Protein AF-A0A177YA65-F1 (afdb_monomer_lite)

Radius of gyration: 19.92 Å; chains: 1; bounding box: 42×23×66 Å

Secondary structure (DSSP, 8-state):
--HHHHHHHHHHHHHHHHHHHHHHHHHHHHHHHHHHHHSPPPPGGGGS-GGGS-TTPPPSPHHHHHHHHHHHHHHHHHHHHHHHH-STTHHHHHHHHHHHHHHHHHHHHHHHHHHTTT----

Sequence (122 aa):
MNDDDRSESGALTAFLPFLGVLMGCVLGWFGATWAVRNAPDLLPIFAVPVKDRASIAPGPPIAYWLTWLVPPAIMYSVGALVLWRSRRGRAVVASFLIGFTLIYVGFASLWISLDTQGFSPS

Structure (mmCIF, N/CA/C/O backbone):
data_AF-A0A177YA65-F1
#
_entry.id   AF-A0A177YA65-F1
#
loop_
_atom_site.group_PDB
_atom_site.id
_atom_site.type_symbol
_atom_site.label_atom_id
_atom_site.label_alt_id
_atom_site.label_comp_id
_atom_site.label_asym_id
_atom_site.label_entity_id
_atom_site.label_seq_id
_atom_site.pdbx_PDB_ins_code
_atom_site.Cartn_x
_atom_site.Cartn_y
_atom_site.Cartn_z
_atom_site.occupancy
_atom_site.B_iso_or_equiv
_atom_site.auth_seq_id
_atom_site.auth_comp_id
_atom_site.auth_asym_id
_atom_site.auth_atom_id
_atom_site.pdbx_PDB_model_num
ATOM 1 N N . MET A 1 1 ? -25.543 4.480 36.465 1.00 51.84 1 MET A N 1
ATOM 2 C CA . MET A 1 1 ? -24.792 4.442 35.194 1.00 51.84 1 MET A CA 1
ATOM 3 C C . MET A 1 1 ? -23.386 4.856 35.573 1.00 51.84 1 MET A C 1
ATOM 5 O O . MET A 1 1 ? -23.208 6.015 35.920 1.00 51.84 1 MET A O 1
ATOM 9 N N . ASN A 1 2 ? -22.505 3.867 35.749 1.00 57.09 2 ASN A N 1
ATOM 10 C CA . ASN A 1 2 ? -21.248 3.994 36.492 1.00 57.09 2 ASN A CA 1
ATOM 11 C C . ASN A 1 2 ? -20.194 4.746 35.673 1.00 57.09 2 ASN A C 1
ATOM 13 O O . ASN A 1 2 ? -20.122 4.584 34.456 1.00 57.09 2 ASN A O 1
ATOM 17 N N . ASP A 1 3 ? -19.355 5.531 36.346 1.00 65.75 3 ASP A N 1
ATOM 18 C CA . ASP A 1 3 ? -18.202 6.189 35.720 1.00 65.75 3 ASP A CA 1
ATOM 19 C C . ASP A 1 3 ? -17.180 5.173 35.167 1.00 65.75 3 ASP A C 1
ATOM 21 O O . ASP A 1 3 ? -16.512 5.457 34.169 1.00 65.75 3 ASP A O 1
ATOM 25 N N . ASP A 1 4 ? -17.143 3.957 35.723 1.00 64.88 4 ASP A N 1
ATOM 26 C CA . ASP A 1 4 ? -16.321 2.842 35.231 1.00 64.88 4 ASP A CA 1
ATOM 27 C C . ASP A 1 4 ? -16.704 2.418 33.803 1.00 64.88 4 ASP A C 1
ATOM 29 O O . ASP A 1 4 ? -15.834 2.321 32.935 1.00 64.88 4 ASP A O 1
ATOM 33 N N . ASP A 1 5 ? -18.007 2.301 33.504 1.00 64.56 5 ASP A N 1
ATOM 34 C CA . ASP A 1 5 ? -18.497 1.930 32.166 1.00 64.56 5 ASP A CA 1
ATOM 35 C C . ASP A 1 5 ? -18.077 2.966 31.110 1.00 64.56 5 ASP A C 1
ATOM 37 O O . ASP A 1 5 ? -17.854 2.643 29.939 1.00 64.56 5 ASP A O 1
ATOM 41 N N . ARG A 1 6 ? -17.969 4.240 31.513 1.00 62.88 6 ARG A N 1
ATOM 42 C CA . ARG A 1 6 ? -17.605 5.368 30.644 1.00 62.88 6 ARG A CA 1
ATOM 43 C C . ARG A 1 6 ? -16.097 5.429 30.384 1.00 62.88 6 ARG A C 1
ATOM 45 O O . ARG A 1 6 ? -15.686 5.784 29.279 1.00 62.88 6 ARG A O 1
ATOM 52 N N . SER A 1 7 ? -15.291 5.052 31.376 1.00 67.44 7 SER A N 1
ATOM 53 C CA . SER A 1 7 ? -13.835 4.913 31.262 1.00 67.44 7 SER A CA 1
ATOM 54 C C . SER A 1 7 ? -13.451 3.736 30.358 1.00 67.44 7 SER A C 1
ATOM 56 O O . SER A 1 7 ? -12.688 3.912 29.404 1.00 67.44 7 SER A O 1
ATOM 58 N N . GLU A 1 8 ? -14.048 2.559 30.576 1.00 68.00 8 GLU A N 1
ATOM 59 C CA . GLU A 1 8 ? -13.781 1.354 29.778 1.00 68.00 8 GLU A CA 1
ATOM 60 C C . GLU A 1 8 ? -14.196 1.530 28.317 1.00 68.00 8 GLU A C 1
ATOM 62 O O . GLU A 1 8 ? -13.436 1.209 27.398 1.00 68.00 8 GLU A O 1
ATOM 67 N N . SER A 1 9 ? -15.375 2.110 28.079 1.00 70.12 9 SER A N 1
ATOM 68 C CA . SER A 1 9 ? -15.817 2.406 26.717 1.00 70.12 9 SER A CA 1
ATOM 69 C C . SER A 1 9 ? -14.932 3.462 26.049 1.00 70.12 9 SER A C 1
ATOM 71 O O . SER A 1 9 ? -14.593 3.297 24.877 1.00 70.12 9 SER A O 1
ATOM 73 N N . GLY A 1 10 ? -14.455 4.483 26.768 1.00 72.25 10 GLY A N 1
ATOM 74 C CA . GLY A 1 10 ? -13.472 5.444 26.254 1.00 72.25 10 GLY A CA 1
ATOM 75 C C . GLY A 1 10 ? -12.139 4.796 25.855 1.00 72.25 10 GLY A C 1
ATOM 76 O O . GLY A 1 10 ? -11.652 5.019 24.743 1.00 72.25 10 GLY A O 1
ATOM 77 N N . ALA A 1 11 ? -11.585 3.938 26.716 1.00 74.38 11 ALA A N 1
ATOM 78 C CA . ALA A 1 11 ? -10.329 3.230 26.470 1.00 74.38 11 ALA A CA 1
ATOM 79 C C . ALA A 1 11 ? -10.424 2.275 25.268 1.00 74.38 11 ALA A C 1
ATOM 81 O O . ALA A 1 11 ? -9.568 2.303 24.382 1.00 74.38 11 ALA A O 1
ATOM 82 N N . LEU A 1 12 ? -11.502 1.491 25.173 1.00 76.56 12 LEU A N 1
ATOM 83 C CA . LEU A 1 12 ? -11.757 0.603 24.033 1.00 76.56 12 LEU A CA 1
ATOM 84 C C . LEU A 1 12 ? -11.909 1.384 22.720 1.00 76.56 12 LEU A C 1
ATOM 86 O O . LEU A 1 12 ? -11.412 0.955 21.676 1.00 76.56 12 LEU A O 1
ATOM 90 N N . THR A 1 13 ? -12.544 2.557 22.772 1.00 78.62 13 THR A N 1
ATOM 91 C CA . THR A 1 13 ? -12.751 3.410 21.593 1.00 78.62 13 THR A CA 1
ATOM 92 C C . THR A 1 13 ? -11.442 4.002 21.066 1.00 78.62 13 THR A C 1
ATOM 94 O O . THR A 1 13 ? -11.326 4.219 19.863 1.00 78.62 13 THR A O 1
ATOM 97 N N . ALA A 1 14 ? -10.443 4.225 21.926 1.00 78.62 14 ALA A N 1
ATOM 98 C CA . ALA A 1 14 ? -9.107 4.675 21.526 1.00 78.62 14 ALA A CA 1
ATOM 99 C C . ALA A 1 14 ? -8.185 3.514 21.106 1.00 78.62 14 ALA A C 1
ATOM 101 O O . ALA A 1 14 ? -7.395 3.643 20.169 1.00 78.62 14 ALA A O 1
ATOM 102 N N . PHE A 1 15 ? -8.313 2.359 21.762 1.00 87.88 15 PHE A N 1
ATOM 103 C CA . PHE A 1 15 ? -7.466 1.193 21.521 1.00 87.88 15 PHE A CA 1
ATOM 104 C C . PHE A 1 15 ? -7.778 0.484 20.196 1.00 87.88 15 PHE A C 1
ATOM 106 O O . PHE A 1 15 ? -6.868 0.078 19.472 1.00 87.88 15 PHE A O 1
ATOM 113 N N . LEU A 1 16 ? -9.058 0.372 19.828 1.00 88.19 16 LEU A N 1
ATOM 114 C CA . LEU A 1 16 ? -9.470 -0.297 18.590 1.00 88.19 16 LEU A CA 1
ATOM 115 C C . LEU A 1 16 ? -8.923 0.380 17.316 1.00 88.19 16 LEU A C 1
ATOM 117 O O . LEU A 1 16 ? -8.422 -0.332 16.444 1.00 88.19 16 LEU A O 1
ATOM 121 N N . PRO A 1 17 ? -8.950 1.720 17.172 1.00 89.25 17 PRO A N 1
ATOM 122 C CA . PRO A 1 17 ? -8.297 2.394 16.059 1.00 89.25 17 PRO A CA 1
ATOM 123 C C . PRO A 1 17 ? -6.790 2.153 16.009 1.00 89.25 17 PRO A C 1
ATOM 125 O O . PRO A 1 17 ? -6.266 1.935 14.919 1.00 89.25 17 PRO A O 1
ATOM 128 N N . PHE A 1 18 ? -6.108 2.153 17.159 1.00 90.25 18 PHE A N 1
ATOM 129 C CA . PHE A 1 18 ? -4.671 1.886 17.239 1.00 90.25 18 PHE A CA 1
ATOM 130 C C . PHE A 1 18 ? -4.329 0.481 16.728 1.00 90.25 18 PHE A C 1
ATOM 132 O O . PHE A 1 18 ? -3.467 0.331 15.861 1.00 90.25 18 PHE A O 1
ATOM 139 N N . LEU A 1 19 ? -5.071 -0.537 17.175 1.00 92.88 19 LEU A N 1
ATOM 140 C CA . LEU A 1 19 ? -4.966 -1.888 16.620 1.00 92.88 19 LEU A CA 1
ATOM 141 C C . LEU A 1 19 ? -5.269 -1.917 15.120 1.00 92.88 19 LEU A C 1
ATOM 143 O O . LEU A 1 19 ? -4.574 -2.599 14.371 1.00 92.88 19 LEU A O 1
ATOM 147 N N . GLY A 1 20 ? -6.270 -1.150 14.677 1.00 92.25 20 GLY A N 1
ATOM 148 C CA . GLY A 1 20 ? -6.579 -0.967 13.263 1.00 92.25 20 GLY A CA 1
ATOM 149 C C . GLY A 1 20 ? -5.355 -0.511 12.473 1.00 92.25 20 GLY A C 1
ATOM 150 O O . GLY A 1 20 ? -4.991 -1.181 11.511 1.00 92.25 20 GLY A O 1
ATOM 151 N N . VAL A 1 21 ? -4.667 0.551 12.914 1.00 94.50 21 VAL A N 1
ATOM 152 C CA . VAL A 1 21 ? -3.434 1.042 12.266 1.00 94.50 21 VAL A CA 1
ATOM 153 C C . VAL A 1 21 ? -2.381 -0.058 12.193 1.00 94.50 21 VAL A C 1
ATOM 155 O O . VAL A 1 21 ? -1.859 -0.310 11.112 1.00 94.50 21 VAL A O 1
ATOM 158 N N . LEU A 1 22 ? -2.086 -0.735 13.308 1.00 96.25 22 LEU A N 1
ATOM 159 C CA . LEU A 1 22 ? -1.061 -1.784 13.345 1.00 96.25 22 LEU A CA 1
ATOM 160 C C . LEU A 1 22 ? -1.378 -2.932 12.381 1.00 96.25 22 LEU A C 1
ATOM 162 O O . LEU A 1 22 ? -0.515 -3.345 11.607 1.00 96.25 22 LEU A O 1
ATOM 166 N N . MET A 1 23 ? -2.624 -3.407 12.379 1.00 95.75 23 MET A N 1
ATOM 167 C CA . MET A 1 23 ? -3.078 -4.445 11.452 1.00 95.75 23 MET A CA 1
ATOM 168 C C . MET A 1 23 ? -3.020 -3.973 9.998 1.00 95.75 23 MET A C 1
ATOM 170 O O . MET A 1 23 ? -2.620 -4.735 9.119 1.00 95.75 23 MET A O 1
ATOM 174 N N . GLY A 1 24 ? -3.368 -2.709 9.753 1.00 95.19 24 GLY A N 1
ATOM 175 C CA . GLY A 1 24 ? -3.227 -2.059 8.457 1.00 95.19 24 GLY A CA 1
ATOM 176 C C . GLY A 1 24 ? -1.778 -2.064 7.984 1.00 95.19 24 GLY A C 1
ATOM 177 O O . GLY A 1 24 ? -1.505 -2.512 6.877 1.00 95.19 24 GLY A O 1
ATOM 178 N N . CYS A 1 25 ? -0.840 -1.647 8.837 1.00 96.69 25 CYS A N 1
ATOM 179 C CA . CYS A 1 25 ? 0.592 -1.634 8.540 1.00 96.69 25 CYS A CA 1
ATOM 180 C C . CYS A 1 25 ? 1.114 -3.026 8.167 1.00 96.69 25 CYS A C 1
ATOM 182 O O . CYS A 1 25 ? 1.790 -3.182 7.150 1.00 96.69 25 CYS A O 1
ATOM 184 N N . VAL A 1 26 ? 0.767 -4.044 8.962 1.00 97.25 26 VAL A N 1
ATOM 185 C CA . VAL A 1 26 ? 1.153 -5.438 8.700 1.00 97.25 26 VAL A CA 1
ATOM 186 C C . VAL A 1 26 ? 0.613 -5.891 7.346 1.00 97.25 26 VAL A C 1
ATOM 188 O O . VAL A 1 26 ? 1.358 -6.440 6.536 1.00 97.25 26 VAL A O 1
ATOM 191 N N . LEU A 1 27 ? -0.659 -5.620 7.055 1.00 95.19 27 LEU A N 1
ATOM 192 C CA . LEU A 1 27 ? -1.247 -6.021 5.783 1.00 95.19 27 LEU A CA 1
ATOM 193 C C . LEU A 1 27 ? -0.705 -5.210 4.597 1.00 95.19 27 LEU A C 1
ATOM 195 O O . LEU A 1 27 ? -0.577 -5.752 3.504 1.00 95.19 27 LEU A O 1
ATOM 199 N N . GLY A 1 28 ? -0.333 -3.946 4.810 1.00 94.75 28 GLY A N 1
ATOM 200 C CA . GLY A 1 28 ? 0.361 -3.114 3.828 1.00 94.75 28 GLY A CA 1
ATOM 201 C C . GLY A 1 28 ? 1.704 -3.722 3.444 1.00 94.75 28 GLY A C 1
ATOM 202 O O . GLY A 1 28 ? 1.999 -3.879 2.262 1.00 94.75 28 GLY A O 1
ATOM 203 N N . TRP A 1 29 ? 2.473 -4.175 4.435 1.00 95.44 29 TRP A N 1
ATOM 204 C CA . TRP A 1 29 ? 3.716 -4.907 4.204 1.00 95.44 29 TRP A CA 1
ATOM 205 C C . TRP A 1 29 ? 3.487 -6.229 3.456 1.00 95.44 29 TRP A C 1
ATOM 207 O O . TRP A 1 29 ? 4.173 -6.520 2.474 1.00 95.44 29 TRP A O 1
ATOM 217 N N . PHE A 1 30 ? 2.497 -7.028 3.865 1.00 95.75 30 PHE A N 1
ATOM 218 C CA . PHE A 1 30 ? 2.156 -8.274 3.167 1.00 95.75 30 PHE A CA 1
ATOM 219 C C . PHE A 1 30 ? 1.710 -8.034 1.722 1.00 95.75 30 PHE A C 1
ATOM 221 O O . PHE A 1 30 ? 2.143 -8.744 0.819 1.00 95.75 30 PHE A O 1
ATOM 228 N N . GLY A 1 31 ? 0.885 -7.016 1.480 1.00 93.81 31 GLY A N 1
ATOM 229 C CA . GLY A 1 31 ? 0.460 -6.638 0.137 1.00 93.81 31 GLY A CA 1
ATOM 230 C C . GLY A 1 31 ? 1.639 -6.207 -0.731 1.00 93.81 31 GLY A C 1
ATOM 231 O O . GLY A 1 31 ? 1.717 -6.594 -1.895 1.00 93.81 31 GLY A O 1
ATOM 232 N N . ALA A 1 32 ? 2.567 -5.427 -0.174 1.00 92.50 32 ALA A N 1
ATOM 233 C CA . ALA A 1 32 ? 3.737 -4.951 -0.901 1.00 92.50 32 ALA A CA 1
ATOM 234 C C . ALA A 1 32 ? 4.710 -6.097 -1.218 1.00 92.50 32 ALA A C 1
ATOM 236 O O . ALA A 1 32 ? 5.149 -6.241 -2.353 1.00 92.50 32 ALA A O 1
ATOM 237 N N . THR A 1 33 ? 4.980 -6.979 -0.252 1.00 94.69 33 THR A N 1
ATOM 238 C CA . THR A 1 33 ? 5.814 -8.174 -0.475 1.00 94.69 33 THR A CA 1
ATOM 239 C C . THR A 1 33 ? 5.176 -9.158 -1.453 1.00 94.69 33 THR A C 1
ATOM 241 O O . THR A 1 33 ? 5.883 -9.767 -2.256 1.00 94.69 33 THR A O 1
ATOM 244 N N . TRP A 1 34 ? 3.848 -9.297 -1.434 1.00 95.56 34 TRP A N 1
ATOM 245 C CA . TRP A 1 34 ? 3.125 -10.039 -2.461 1.00 95.56 34 TRP A CA 1
ATOM 246 C C . TRP A 1 34 ? 3.314 -9.400 -3.839 1.00 95.56 34 TRP A C 1
ATOM 248 O O . TRP A 1 34 ? 3.631 -10.120 -4.783 1.00 95.56 34 TRP A O 1
ATOM 258 N N . ALA A 1 35 ? 3.189 -8.074 -3.953 1.00 92.44 35 ALA A N 1
ATOM 259 C CA . ALA A 1 35 ? 3.373 -7.375 -5.221 1.00 92.44 35 ALA A CA 1
ATOM 260 C C . ALA A 1 35 ? 4.794 -7.567 -5.762 1.00 92.44 35 ALA A C 1
ATOM 262 O O . ALA A 1 35 ? 4.937 -7.975 -6.904 1.00 92.44 35 ALA A O 1
ATOM 263 N N . VAL A 1 36 ? 5.828 -7.412 -4.929 1.00 90.88 36 VAL A N 1
ATOM 264 C CA . VAL A 1 36 ? 7.227 -7.669 -5.322 1.00 90.88 36 VAL A CA 1
ATOM 265 C C . VAL A 1 36 ? 7.422 -9.087 -5.851 1.00 90.88 36 VAL A C 1
ATOM 267 O O . VAL A 1 36 ? 8.065 -9.282 -6.873 1.00 90.88 36 VAL A O 1
ATOM 270 N N . ARG A 1 37 ? 6.855 -10.095 -5.180 1.00 90.19 37 ARG A N 1
ATOM 271 C CA . ARG A 1 37 ? 7.021 -11.502 -5.585 1.00 90.19 37 ARG A CA 1
ATOM 272 C C . ARG A 1 37 ? 6.304 -11.863 -6.884 1.00 90.19 37 ARG A C 1
ATOM 274 O O . ARG A 1 37 ? 6.653 -12.869 -7.489 1.00 90.19 37 ARG A O 1
ATOM 281 N N . ASN A 1 38 ? 5.274 -11.108 -7.257 1.00 91.19 38 ASN A N 1
ATOM 282 C CA . ASN A 1 38 ? 4.435 -11.390 -8.423 1.00 91.19 38 ASN A CA 1
ATOM 283 C C . ASN A 1 38 ? 4.600 -10.345 -9.534 1.00 91.19 38 ASN A C 1
ATOM 285 O O . ASN A 1 38 ? 3.974 -10.471 -10.588 1.00 91.19 38 ASN A O 1
ATOM 289 N N . ALA A 1 39 ? 5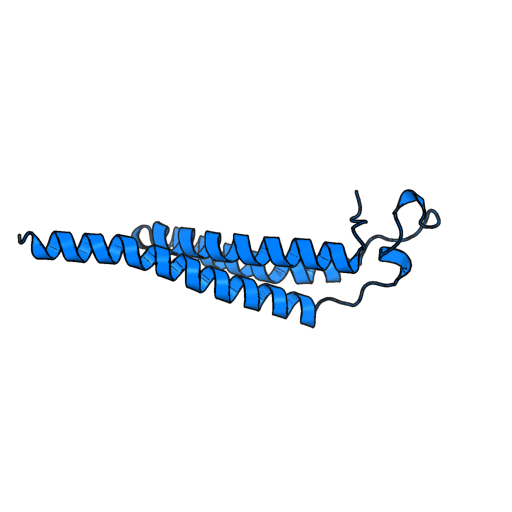.380 -9.289 -9.301 1.00 86.94 39 ALA A N 1
ATOM 290 C CA . ALA A 1 39 ? 5.633 -8.273 -10.302 1.00 86.94 39 ALA A CA 1
ATOM 291 C C . ALA A 1 39 ? 6.479 -8.909 -11.413 1.00 86.94 39 ALA A C 1
ATOM 293 O O . ALA A 1 39 ? 7.491 -9.540 -11.114 1.00 86.94 39 ALA A O 1
ATOM 294 N N . PRO A 1 40 ? 6.070 -8.788 -12.686 1.00 82.50 40 PRO A N 1
ATOM 295 C CA . PRO A 1 40 ? 6.924 -9.203 -13.784 1.00 82.50 40 PRO A CA 1
ATOM 296 C C . PRO A 1 40 ? 8.205 -8.365 -13.766 1.00 82.50 40 PRO A C 1
ATOM 298 O O . PRO A 1 40 ? 8.135 -7.143 -13.618 1.00 82.50 40 PRO A O 1
ATOM 301 N N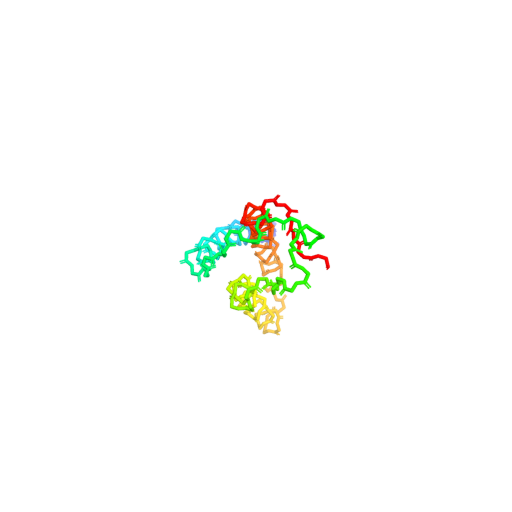 . ASP A 1 41 ? 9.349 -9.021 -13.952 1.00 81.50 41 ASP A N 1
ATOM 302 C CA . ASP A 1 41 ? 10.639 -8.339 -14.008 1.00 81.50 41 ASP A CA 1
ATOM 303 C C . ASP A 1 41 ? 10.633 -7.269 -15.104 1.00 81.50 41 ASP A C 1
ATOM 305 O O . ASP A 1 41 ? 10.234 -7.505 -16.253 1.00 81.50 41 ASP A O 1
ATOM 309 N N . LEU A 1 42 ? 11.092 -6.069 -14.751 1.00 78.31 42 LEU A N 1
ATOM 310 C CA . LEU A 1 42 ? 11.282 -5.004 -15.720 1.00 78.31 42 LEU A CA 1
ATOM 311 C C . LEU A 1 42 ? 12.578 -5.241 -16.496 1.00 78.31 42 LEU A C 1
ATOM 313 O O . LEU A 1 42 ? 13.642 -5.490 -15.933 1.00 78.31 42 LEU A O 1
ATOM 317 N N . LEU A 1 43 ? 12.490 -5.133 -17.822 1.00 76.44 43 LEU A N 1
ATOM 318 C CA . LEU A 1 43 ? 13.666 -5.145 -18.685 1.00 76.44 43 LEU A CA 1
ATOM 319 C C . LEU A 1 43 ? 14.639 -4.009 -18.302 1.00 76.44 43 LEU A C 1
ATOM 321 O O . LEU A 1 43 ? 14.189 -2.905 -17.990 1.00 76.44 43 LEU A O 1
ATOM 325 N N . PRO A 1 44 ? 15.964 -4.201 -18.440 1.00 73.38 44 PRO A N 1
ATOM 326 C CA . PRO A 1 44 ? 16.962 -3.190 -18.069 1.00 73.38 44 PRO A CA 1
ATOM 327 C C . PRO A 1 44 ? 16.782 -1.817 -18.737 1.00 73.38 44 PRO A C 1
ATOM 329 O O . PRO A 1 44 ? 17.212 -0.802 -18.198 1.00 73.38 44 PRO A O 1
ATOM 332 N N . ILE A 1 45 ? 16.112 -1.756 -19.893 1.00 69.31 45 ILE A N 1
ATOM 333 C CA . ILE A 1 45 ? 15.792 -0.501 -20.594 1.00 69.31 45 ILE A CA 1
ATOM 334 C C . ILE A 1 45 ? 14.935 0.461 -19.750 1.00 69.31 45 ILE A C 1
ATOM 336 O O . ILE A 1 45 ? 14.973 1.673 -19.960 1.00 69.31 45 ILE A O 1
ATOM 340 N N . PHE A 1 46 ? 14.192 -0.056 -18.767 1.00 70.06 46 PHE A N 1
ATOM 341 C CA . PHE A 1 46 ? 13.361 0.742 -17.866 1.00 70.06 46 PHE A CA 1
ATOM 342 C C . PHE A 1 46 ? 14.149 1.486 -16.785 1.00 70.06 46 PHE A C 1
ATOM 344 O O . PHE A 1 46 ? 13.613 2.422 -16.199 1.00 70.06 46 PHE A O 1
ATOM 351 N N . ALA A 1 47 ? 15.423 1.144 -16.588 1.00 69.62 47 ALA A N 1
ATOM 352 C CA . ALA A 1 47 ? 16.343 1.861 -15.711 1.00 69.62 47 ALA A CA 1
ATOM 353 C C . ALA A 1 47 ? 17.003 3.087 -16.378 1.00 69.62 47 ALA A C 1
ATOM 355 O O . ALA A 1 47 ? 17.769 3.804 -15.742 1.00 69.62 47 ALA A O 1
ATOM 356 N N . VAL A 1 48 ? 16.737 3.329 -17.667 1.00 68.62 48 VAL A N 1
ATOM 357 C CA . VAL A 1 48 ? 17.274 4.469 -18.429 1.00 68.62 48 VAL A CA 1
ATOM 358 C C . VAL A 1 48 ? 16.234 5.600 -18.461 1.00 68.62 48 VAL A C 1
ATOM 360 O O . VAL A 1 48 ? 15.043 5.299 -18.617 1.00 68.62 48 VAL A O 1
ATOM 363 N N . PRO A 1 49 ? 16.620 6.888 -18.360 1.00 69.25 49 PRO A N 1
ATOM 364 C CA . PRO A 1 49 ? 15.690 8.009 -18.502 1.00 69.25 49 PRO A CA 1
ATOM 365 C C . PRO A 1 49 ? 14.937 7.962 -19.833 1.00 69.25 49 PRO A C 1
ATOM 367 O O . PRO A 1 49 ? 15.537 7.700 -20.869 1.00 69.25 49 PRO A O 1
ATOM 370 N N . VAL A 1 50 ? 13.637 8.280 -19.835 1.00 69.12 50 VAL A N 1
ATOM 371 C CA . VAL A 1 50 ? 12.784 8.209 -21.043 1.00 69.12 50 VAL A CA 1
ATOM 372 C C . VAL A 1 50 ? 13.364 9.001 -22.223 1.00 69.12 50 VAL A C 1
ATOM 374 O O . VAL A 1 50 ? 13.349 8.510 -23.344 1.00 69.12 50 VAL A O 1
ATOM 377 N N . LYS A 1 51 ? 13.940 10.181 -21.962 1.00 67.56 51 LYS A N 1
ATOM 378 C CA . LYS A 1 51 ? 14.607 11.038 -22.963 1.00 67.56 51 LYS A CA 1
ATOM 379 C C . LYS A 1 51 ? 15.836 10.398 -23.628 1.00 67.56 51 LYS A C 1
ATOM 381 O O . LYS A 1 51 ? 16.186 10.778 -24.739 1.00 67.56 51 LYS A O 1
ATOM 386 N N . ASP A 1 52 ? 16.470 9.453 -22.935 1.00 70.25 52 ASP A N 1
ATOM 387 C CA . ASP A 1 52 ? 17.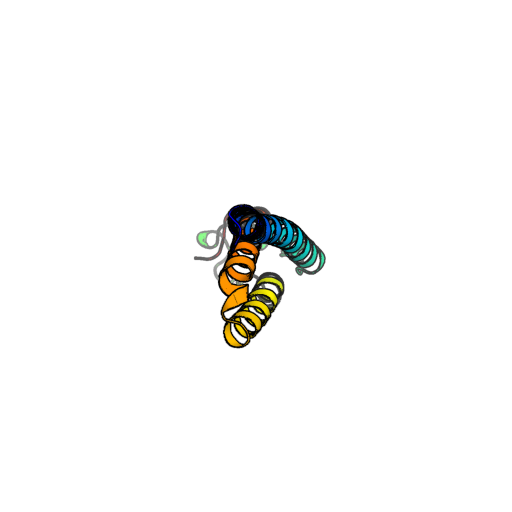700 8.775 -23.352 1.00 70.25 52 ASP A CA 1
ATOM 388 C C . ASP A 1 52 ? 17.405 7.354 -23.865 1.00 70.25 52 ASP A C 1
ATOM 390 O O . ASP A 1 52 ? 18.281 6.680 -24.411 1.00 70.25 52 ASP A O 1
ATOM 394 N N . ARG A 1 53 ? 16.155 6.885 -23.730 1.00 70.50 53 ARG A N 1
ATOM 395 C CA . ARG A 1 53 ? 15.687 5.683 -24.416 1.00 70.50 53 ARG A CA 1
ATOM 396 C C . ARG A 1 53 ? 15.586 6.024 -25.899 1.00 70.50 53 ARG A C 1
ATOM 398 O O . ARG A 1 53 ? 14.956 7.015 -26.265 1.00 70.50 53 ARG A O 1
ATOM 405 N N . ALA A 1 54 ? 16.178 5.194 -26.762 1.00 67.00 54 ALA A N 1
ATOM 406 C CA . ALA A 1 54 ? 15.917 5.267 -28.199 1.00 67.00 54 ALA A CA 1
ATOM 407 C C . ALA A 1 54 ? 14.396 5.391 -28.402 1.00 67.00 54 ALA A C 1
ATOM 409 O O . ALA A 1 54 ? 13.650 4.656 -27.753 1.00 67.00 54 ALA A O 1
ATOM 410 N N . SER A 1 55 ? 13.967 6.352 -29.226 1.00 58.75 55 SER A N 1
ATOM 411 C CA . SER A 1 55 ? 12.660 7.048 -29.253 1.00 58.75 55 SER A CA 1
ATOM 412 C C . SER A 1 55 ? 11.373 6.203 -29.368 1.00 58.75 55 SER A C 1
ATOM 414 O O . SER A 1 55 ? 10.299 6.739 -29.622 1.00 58.75 55 SER A O 1
ATOM 416 N N . ILE A 1 56 ? 11.457 4.886 -29.193 1.00 57.69 56 ILE A N 1
ATOM 417 C CA . ILE A 1 56 ? 10.399 3.892 -29.388 1.00 57.69 56 ILE A CA 1
ATOM 418 C C . ILE A 1 56 ? 10.276 2.954 -28.166 1.00 57.69 56 ILE A C 1
ATOM 420 O O . ILE A 1 56 ? 9.453 2.044 -28.174 1.00 57.69 56 ILE A O 1
ATOM 424 N N . ALA A 1 57 ? 11.064 3.130 -27.095 1.00 59.75 57 ALA A N 1
ATOM 425 C CA . ALA A 1 57 ? 10.983 2.220 -25.952 1.00 59.75 57 ALA A CA 1
ATOM 426 C C . ALA A 1 57 ? 9.579 2.270 -25.305 1.00 59.75 57 ALA A C 1
ATOM 428 O O . ALA A 1 57 ? 9.182 3.329 -24.807 1.00 59.75 57 ALA A O 1
ATOM 429 N N . PRO A 1 58 ? 8.821 1.155 -25.300 1.00 68.00 58 PRO A N 1
ATOM 430 C CA . PRO A 1 58 ? 7.506 1.112 -24.671 1.00 68.00 58 PRO A CA 1
ATOM 431 C C . PRO A 1 58 ? 7.644 1.405 -23.174 1.00 68.00 58 PRO A C 1
ATOM 433 O O . PRO A 1 58 ? 8.711 1.192 -22.606 1.00 68.00 58 PRO A O 1
ATOM 436 N N . GLY A 1 59 ? 6.584 1.904 -22.532 1.00 69.69 59 GLY A N 1
ATOM 437 C CA . GLY A 1 59 ? 6.533 2.036 -21.072 1.00 69.69 59 GLY A CA 1
ATOM 438 C C . GLY A 1 59 ? 6.519 0.671 -20.363 1.00 69.69 59 GLY A C 1
ATOM 439 O O . GLY A 1 59 ? 6.377 -0.359 -21.031 1.00 69.69 59 GLY A O 1
ATOM 440 N N . PRO A 1 60 ? 6.679 0.632 -19.022 1.00 77.50 60 PRO A N 1
ATOM 441 C CA . PRO A 1 60 ? 6.582 -0.613 -18.268 1.00 77.50 60 PRO A CA 1
ATOM 442 C C . PRO A 1 60 ? 5.272 -1.345 -18.593 1.00 77.50 60 PRO A C 1
ATOM 444 O O . PRO A 1 60 ? 4.239 -0.687 -18.770 1.00 77.50 60 PRO A O 1
ATOM 447 N N . PRO A 1 61 ? 5.289 -2.685 -18.693 1.00 83.38 61 PRO A N 1
ATOM 448 C CA . PRO A 1 61 ? 4.120 -3.456 -19.090 1.00 83.38 61 PRO A CA 1
ATOM 449 C C . PRO A 1 61 ? 2.941 -3.191 -18.148 1.00 83.38 61 PRO A C 1
ATOM 451 O O . PRO A 1 61 ? 3.111 -3.108 -16.935 1.00 83.38 61 PRO A O 1
ATOM 454 N N . ILE A 1 62 ? 1.721 -3.129 -18.694 1.00 85.00 62 ILE A N 1
ATOM 455 C CA . ILE A 1 62 ? 0.486 -2.916 -17.911 1.00 85.00 62 ILE A CA 1
ATOM 456 C C . ILE A 1 62 ? 0.367 -3.923 -16.759 1.00 85.00 62 ILE A C 1
ATOM 458 O O . ILE A 1 62 ? -0.065 -3.560 -15.669 1.00 85.00 62 ILE A O 1
ATOM 462 N N . ALA A 1 63 ? 0.805 -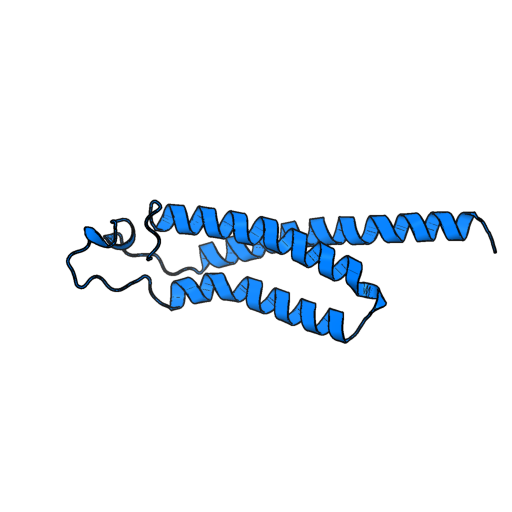5.167 -16.975 1.00 86.00 63 ALA A N 1
ATOM 463 C CA . ALA A 1 63 ? 0.825 -6.203 -15.947 1.00 86.00 63 ALA A CA 1
ATOM 464 C C . ALA A 1 63 ? 1.625 -5.796 -14.695 1.00 86.00 63 ALA A C 1
ATOM 466 O O . ALA A 1 63 ? 1.182 -6.090 -13.591 1.00 86.00 63 ALA A O 1
ATOM 467 N N . TYR A 1 64 ? 2.738 -5.066 -14.846 1.00 87.62 64 TYR A N 1
ATOM 468 C CA . TYR A 1 64 ? 3.521 -4.552 -13.717 1.00 87.62 64 TYR A CA 1
ATOM 469 C C . TYR A 1 64 ? 2.683 -3.609 -12.849 1.00 87.62 64 TYR A C 1
ATOM 471 O O . TYR A 1 64 ? 2.565 -3.799 -11.640 1.00 87.62 64 TYR A O 1
ATOM 479 N N . TRP A 1 65 ? 2.020 -2.636 -13.477 1.00 89.62 65 TRP A N 1
ATOM 480 C CA . TRP A 1 65 ? 1.158 -1.683 -12.778 1.00 89.62 65 TRP A CA 1
ATOM 481 C C . TRP A 1 65 ? -0.051 -2.353 -12.13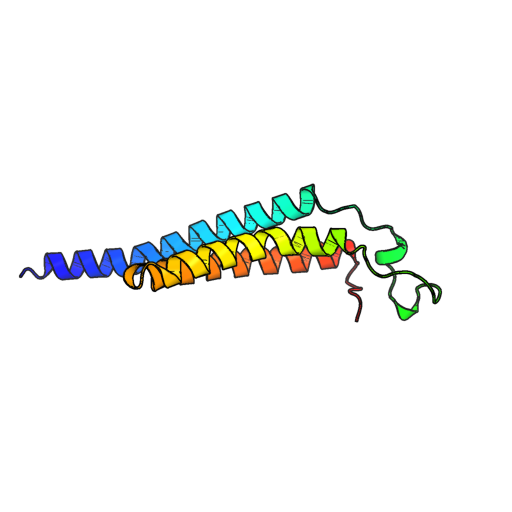2 1.00 89.62 65 TRP A C 1
ATOM 483 O O . TRP A 1 65 ? -0.418 -2.011 -11.010 1.00 89.62 65 TRP A O 1
ATOM 493 N N . LEU A 1 66 ? -0.651 -3.333 -12.811 1.00 91.50 66 LEU A N 1
ATOM 494 C CA . LEU A 1 66 ? -1.767 -4.096 -12.261 1.00 91.50 66 LEU A CA 1
ATOM 495 C C . LEU A 1 66 ? -1.356 -4.854 -10.997 1.00 91.50 66 LEU A C 1
ATOM 497 O O . LEU A 1 66 ? -2.112 -4.836 -10.029 1.00 91.50 66 LEU A O 1
ATOM 501 N N . THR A 1 67 ? -0.158 -5.440 -10.946 1.00 92.62 67 THR A N 1
ATOM 502 C CA . THR A 1 67 ? 0.327 -6.120 -9.737 1.00 92.62 67 THR A CA 1
ATOM 503 C C . THR A 1 67 ? 0.421 -5.171 -8.537 1.00 92.62 67 THR A C 1
ATOM 505 O O . THR A 1 67 ? 0.023 -5.540 -7.432 1.00 92.62 67 THR A O 1
ATOM 508 N N . TRP A 1 68 ? 0.859 -3.926 -8.746 1.00 92.62 68 TRP A N 1
ATOM 509 C CA . TRP A 1 68 ? 0.882 -2.890 -7.703 1.00 92.62 68 TRP A CA 1
ATOM 510 C C . TRP A 1 68 ? -0.501 -2.296 -7.386 1.00 92.62 68 TRP A C 1
ATOM 512 O O . TRP A 1 68 ? -0.711 -1.725 -6.318 1.00 92.62 68 TRP A O 1
ATOM 522 N N . LEU A 1 69 ? -1.477 -2.428 -8.285 1.00 93.94 69 LEU A N 1
ATOM 523 C CA . LEU A 1 69 ? -2.833 -1.917 -8.072 1.00 93.94 69 LEU A CA 1
ATOM 524 C C . LEU A 1 69 ? -3.748 -2.930 -7.368 1.00 93.94 69 LEU A C 1
ATOM 526 O O . LEU A 1 69 ? -4.685 -2.536 -6.673 1.00 93.94 69 LEU A O 1
ATOM 530 N N . VAL A 1 70 ? -3.495 -4.231 -7.522 1.00 94.81 70 VAL A N 1
ATOM 531 C CA . VAL A 1 70 ? -4.364 -5.290 -6.986 1.00 94.81 70 VAL A CA 1
ATOM 532 C C . VAL A 1 70 ? -4.517 -5.215 -5.457 1.00 94.81 70 VAL A C 1
ATOM 534 O O . VAL A 1 70 ? -5.662 -5.164 -4.998 1.00 94.81 70 VAL A O 1
ATOM 537 N N . PRO A 1 71 ? -3.444 -5.150 -4.640 1.00 94.12 71 PRO A N 1
ATOM 538 C CA . PRO A 1 71 ? -3.594 -5.073 -3.188 1.00 94.12 71 PRO A CA 1
ATOM 539 C C . PRO A 1 71 ? -4.421 -3.868 -2.704 1.00 94.12 71 PRO A C 1
ATOM 541 O O . PRO A 1 71 ? -5.377 -4.092 -1.953 1.00 94.12 71 PRO A O 1
ATOM 544 N N . PRO A 1 72 ? -4.152 -2.612 -3.128 1.00 95.62 72 PRO A N 1
ATOM 545 C CA . PRO A 1 72 ? -4.979 -1.488 -2.710 1.00 95.62 72 PRO A CA 1
ATOM 546 C C . PRO A 1 72 ? -6.410 -1.607 -3.244 1.00 95.62 72 PRO A C 1
ATOM 548 O O . PRO A 1 72 ? -7.343 -1.348 -2.487 1.00 95.62 72 PRO A O 1
ATOM 551 N N . ALA A 1 73 ? -6.622 -2.067 -4.482 1.00 95.88 73 ALA A N 1
ATOM 552 C CA . ALA A 1 73 ? -7.970 -2.239 -5.027 1.00 95.88 73 ALA A CA 1
ATOM 553 C C . ALA A 1 73 ? -8.829 -3.178 -4.164 1.00 95.88 73 ALA A C 1
ATOM 555 O O . ALA A 1 73 ? -9.975 -2.848 -3.847 1.00 95.88 73 ALA A O 1
ATOM 556 N N . ILE A 1 74 ? -8.269 -4.308 -3.718 1.00 95.44 74 ILE A N 1
ATOM 557 C CA . ILE A 1 74 ? -8.963 -5.237 -2.816 1.00 95.44 74 ILE A CA 1
ATOM 558 C C . ILE A 1 74 ? -9.237 -4.555 -1.470 1.00 95.44 74 ILE A C 1
ATOM 560 O O . ILE A 1 74 ? -10.373 -4.576 -0.994 1.00 95.44 74 ILE A O 1
ATOM 564 N N . MET A 1 75 ? -8.231 -3.912 -0.869 1.00 95.12 75 MET A N 1
ATOM 565 C CA . MET A 1 75 ? -8.370 -3.313 0.463 1.00 95.12 75 MET A CA 1
ATOM 566 C C . MET A 1 75 ? -9.391 -2.183 0.508 1.00 95.12 75 MET A C 1
ATOM 568 O O . MET A 1 75 ? -10.236 -2.160 1.404 1.00 95.12 75 MET A O 1
ATOM 572 N N . TYR A 1 76 ? -9.370 -1.272 -0.464 1.00 94.94 76 TYR A N 1
ATOM 573 C CA . TYR A 1 76 ? -10.346 -0.188 -0.527 1.00 94.94 76 TYR A CA 1
ATOM 574 C C . TYR A 1 76 ? -11.746 -0.691 -0.870 1.00 94.94 76 TYR A C 1
ATOM 576 O O . TYR A 1 76 ? -12.711 -0.165 -0.323 1.00 94.94 76 TYR A O 1
ATOM 584 N N . SER A 1 77 ? -11.881 -1.735 -1.695 1.00 95.50 77 SER A N 1
ATOM 585 C CA . SER A 1 77 ? -13.189 -2.340 -1.985 1.00 95.50 77 SER A CA 1
ATOM 586 C C . SER A 1 77 ? -13.801 -2.972 -0.735 1.00 95.50 77 SER A C 1
ATOM 588 O O . SER A 1 77 ? -14.954 -2.700 -0.397 1.00 95.50 77 SER A O 1
ATOM 590 N N . VAL A 1 78 ? -13.018 -3.762 0.008 1.00 93.31 78 VAL A N 1
ATOM 591 C CA . VAL A 1 78 ? -13.459 -4.359 1.278 1.00 93.31 78 VAL A CA 1
ATOM 592 C C . VAL A 1 78 ? -13.740 -3.268 2.312 1.00 93.31 78 VAL A C 1
ATOM 594 O O . VAL A 1 78 ? -14.793 -3.278 2.948 1.00 93.31 78 VAL A O 1
ATOM 597 N N . GLY A 1 79 ? -12.850 -2.283 2.444 1.00 91.75 79 GLY A N 1
ATOM 598 C CA . GLY A 1 79 ? -13.031 -1.143 3.338 1.00 91.75 79 GLY A CA 1
ATOM 599 C C . GLY A 1 79 ? -14.315 -0.368 3.040 1.00 91.75 79 GLY A C 1
ATOM 600 O O . GLY A 1 79 ? -15.102 -0.110 3.950 1.00 91.75 79 GLY A O 1
ATOM 601 N N . ALA A 1 80 ? -14.584 -0.064 1.768 1.00 91.75 80 ALA A N 1
ATOM 602 C CA . ALA A 1 80 ? -15.800 0.617 1.332 1.00 91.75 80 ALA A CA 1
ATOM 603 C C . ALA A 1 80 ? -17.064 -0.192 1.660 1.00 91.75 80 ALA A C 1
ATOM 605 O O . ALA A 1 80 ? -18.025 0.367 2.192 1.00 91.75 80 ALA A O 1
ATOM 606 N N . LEU A 1 81 ? -17.051 -1.509 1.425 1.00 93.06 81 LEU A N 1
ATOM 607 C CA . LEU A 1 81 ? -18.162 -2.401 1.774 1.00 93.06 81 LEU A CA 1
ATOM 608 C C . LEU A 1 81 ? -18.445 -2.398 3.284 1.00 93.06 81 LEU A C 1
ATOM 610 O O . LEU A 1 81 ? -19.601 -2.284 3.702 1.00 93.06 81 LEU A O 1
ATOM 614 N N . VAL A 1 82 ? -17.404 -2.466 4.118 1.00 90.12 82 VAL A N 1
ATOM 615 C CA . VAL A 1 82 ? -17.559 -2.442 5.581 1.00 90.12 82 VAL A CA 1
ATOM 616 C C . VAL A 1 82 ? -18.067 -1.077 6.060 1.00 90.12 82 VAL A C 1
ATOM 618 O O . VAL A 1 82 ? -18.982 -1.022 6.888 1.00 90.12 82 VAL A O 1
ATOM 621 N N . LEU A 1 83 ? -17.540 0.023 5.510 1.00 89.00 83 LEU A N 1
ATOM 622 C CA . LEU A 1 83 ? -17.993 1.388 5.813 1.00 89.00 83 LEU A CA 1
ATOM 623 C C . LEU A 1 83 ? -19.453 1.624 5.406 1.00 89.00 83 LEU A C 1
ATOM 625 O O . LEU A 1 83 ? -20.175 2.350 6.101 1.00 89.00 83 LEU A O 1
ATOM 629 N N . TRP A 1 84 ? -19.889 1.012 4.301 1.00 88.81 84 TRP A N 1
ATOM 630 C CA . TRP A 1 84 ? -21.275 1.061 3.844 1.00 88.81 84 TRP A CA 1
ATOM 631 C C . TRP A 1 84 ? -22.200 0.276 4.778 1.00 88.81 84 TRP A C 1
ATOM 633 O O . TRP A 1 84 ? -23.260 0.774 5.162 1.00 88.81 84 TRP A O 1
ATOM 643 N N . ARG A 1 85 ? -21.778 -0.920 5.211 1.00 89.62 85 ARG A N 1
ATOM 644 C CA . ARG A 1 85 ? -22.588 -1.811 6.053 1.00 89.62 85 ARG A CA 1
ATOM 645 C C . ARG A 1 85 ? -22.679 -1.371 7.516 1.00 89.62 85 ARG A C 1
ATOM 647 O O . ARG A 1 85 ? -23.709 -1.625 8.147 1.00 89.62 85 ARG A O 1
ATOM 654 N N . SER A 1 86 ? -21.631 -0.756 8.073 1.00 82.75 86 SER A N 1
ATOM 655 C CA . SER A 1 86 ? -21.550 -0.423 9.502 1.00 82.75 86 SER A CA 1
ATOM 656 C C . SER A 1 86 ? -21.001 0.980 9.766 1.00 82.75 86 SER A C 1
ATOM 658 O O . SER A 1 86 ? -19.823 1.271 9.567 1.00 82.75 86 SER A O 1
ATOM 660 N N . ARG A 1 87 ? -21.846 1.854 10.332 1.00 76.94 87 ARG A N 1
ATOM 661 C CA . ARG A 1 87 ? -21.427 3.198 10.775 1.00 76.94 87 ARG A CA 1
ATOM 662 C C . ARG A 1 87 ? -20.579 3.180 12.050 1.00 76.94 87 ARG A C 1
ATOM 664 O O . ARG A 1 87 ? -19.784 4.092 12.247 1.00 76.94 87 ARG A O 1
ATOM 671 N N . ARG A 1 88 ? -20.733 2.155 12.898 1.00 73.69 88 ARG A N 1
ATOM 672 C CA . ARG A 1 88 ? -20.013 2.036 14.181 1.00 73.69 88 ARG A CA 1
ATOM 673 C C . ARG A 1 88 ? -18.548 1.625 13.999 1.00 73.69 88 ARG A C 1
ATOM 675 O O . ARG A 1 88 ? -17.716 1.998 14.811 1.00 73.69 88 ARG A O 1
ATOM 682 N N . GLY A 1 89 ? -18.219 0.922 12.912 1.00 78.19 89 GLY A N 1
ATOM 683 C CA . GLY A 1 89 ? -16.851 0.478 12.610 1.00 78.19 89 GLY A CA 1
ATOM 684 C C . GLY A 1 89 ? -15.981 1.500 11.871 1.00 78.19 89 GLY A C 1
ATOM 685 O O . GLY A 1 89 ? -14.835 1.196 11.554 1.00 78.19 89 GLY A O 1
ATOM 686 N N . ARG A 1 90 ? -16.497 2.702 11.572 1.00 86.31 90 ARG A N 1
ATOM 687 C CA . ARG A 1 90 ? -15.823 3.662 10.680 1.00 86.31 90 ARG A CA 1
ATOM 688 C C . ARG A 1 90 ? -14.435 4.067 11.154 1.00 86.31 90 ARG A C 1
ATOM 690 O O . ARG A 1 90 ? -13.527 4.109 10.336 1.00 86.31 90 ARG A O 1
ATOM 697 N N . ALA A 1 91 ? -14.274 4.329 12.450 1.00 86.62 91 ALA A N 1
ATOM 698 C CA . ALA A 1 91 ? -12.989 4.738 13.010 1.00 86.62 91 ALA A CA 1
ATOM 699 C C . ALA A 1 91 ? -11.923 3.642 12.859 1.00 86.62 91 ALA A C 1
ATOM 701 O O . ALA A 1 91 ? -10.804 3.936 12.456 1.00 86.62 91 ALA A O 1
ATOM 702 N N . VAL A 1 92 ? -12.295 2.382 13.107 1.00 89.12 92 VAL A N 1
ATOM 703 C CA . VAL A 1 92 ? -11.390 1.226 13.000 1.00 89.12 92 VAL A CA 1
ATOM 704 C C . VAL A 1 92 ? -11.023 0.941 11.546 1.00 89.12 92 VAL A C 1
ATOM 706 O O . VAL A 1 92 ? -9.863 0.704 11.235 1.00 89.12 92 VAL A O 1
ATOM 709 N N . VAL A 1 93 ? -11.996 0.996 10.632 1.00 92.31 93 VAL A N 1
ATOM 710 C CA . VAL A 1 93 ? -11.725 0.785 9.202 1.00 92.31 93 VAL A CA 1
ATOM 711 C C . VAL A 1 93 ? -10.881 1.923 8.633 1.00 92.31 93 VAL A C 1
ATOM 713 O O . VAL A 1 93 ? -9.949 1.669 7.879 1.00 92.31 93 VAL A O 1
ATOM 716 N N . ALA A 1 94 ? -11.167 3.171 9.010 1.00 92.38 94 ALA A N 1
ATOM 717 C CA . ALA A 1 94 ? -10.374 4.316 8.579 1.00 92.38 94 ALA A CA 1
ATOM 718 C C . ALA A 1 94 ? -8.931 4.220 9.087 1.00 92.38 94 ALA A C 1
ATOM 720 O O . ALA A 1 94 ? -8.003 4.381 8.301 1.00 92.38 94 ALA A O 1
ATOM 721 N N . SER A 1 95 ? -8.729 3.904 10.369 1.00 93.25 95 SER A N 1
ATOM 722 C CA . SER A 1 95 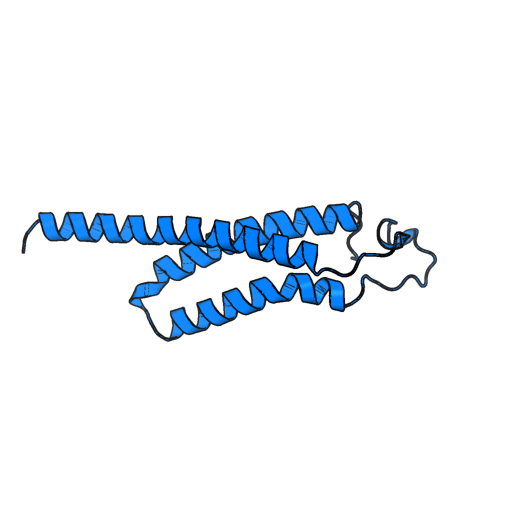? -7.388 3.765 10.938 1.00 93.25 95 SER A CA 1
ATOM 723 C C . SER A 1 95 ? -6.614 2.600 10.312 1.00 93.25 95 SER A C 1
ATOM 725 O O . SER A 1 95 ? -5.435 2.742 9.992 1.00 93.25 95 SER A O 1
ATOM 727 N N . PHE A 1 96 ? -7.295 1.488 10.034 1.00 95.12 96 PHE A N 1
ATOM 728 C CA . PHE A 1 96 ? -6.742 0.366 9.285 1.00 95.12 96 PHE A CA 1
ATOM 729 C C . PHE A 1 96 ? -6.293 0.756 7.876 1.00 95.12 96 PHE A C 1
ATOM 731 O O . PHE A 1 96 ? -5.151 0.494 7.499 1.00 95.12 96 PHE A O 1
ATOM 738 N N . LEU A 1 97 ? -7.151 1.431 7.107 1.00 96.06 97 LEU A N 1
ATOM 739 C CA . LEU A 1 97 ? -6.802 1.884 5.762 1.00 96.06 97 LEU A CA 1
ATOM 740 C C . LEU A 1 97 ? -5.647 2.890 5.791 1.00 96.06 97 LEU A C 1
ATOM 742 O O . LEU A 1 97 ? -4.791 2.833 4.915 1.00 96.06 97 LEU A O 1
ATOM 746 N N . ILE A 1 98 ? -5.569 3.762 6.801 1.00 95.62 98 ILE A N 1
ATOM 747 C CA . ILE A 1 98 ? -4.435 4.681 6.981 1.00 95.62 98 ILE A CA 1
ATOM 748 C C . ILE A 1 98 ? -3.130 3.901 7.172 1.00 95.62 98 ILE A C 1
ATOM 750 O O . ILE A 1 98 ? -2.175 4.138 6.432 1.00 95.62 98 ILE A O 1
ATOM 754 N N . GLY A 1 99 ? -3.092 2.950 8.112 1.00 94.56 99 GLY A N 1
ATOM 755 C CA . GLY A 1 99 ? -1.902 2.127 8.357 1.00 94.56 99 GLY A CA 1
ATOM 756 C C . GLY A 1 99 ? -1.471 1.343 7.116 1.00 94.56 99 GLY A C 1
ATOM 757 O O . GLY A 1 99 ? -0.298 1.358 6.743 1.00 94.56 99 GLY A O 1
ATOM 758 N N . PHE A 1 100 ? -2.438 0.736 6.421 1.00 97.06 100 PHE A N 1
ATOM 759 C CA . PHE A 1 100 ? -2.201 0.045 5.153 1.00 97.06 100 PHE A CA 1
ATOM 760 C C . PHE A 1 100 ? -1.596 0.979 4.107 1.00 97.06 100 PHE A C 1
ATOM 762 O O . PHE A 1 100 ? -0.565 0.657 3.526 1.00 97.06 100 PHE A O 1
ATOM 769 N N . THR A 1 101 ? -2.207 2.146 3.896 1.00 96.06 101 THR A N 1
ATOM 770 C CA . THR A 1 101 ? -1.796 3.097 2.857 1.00 96.06 101 THR A CA 1
ATOM 771 C C . THR A 1 101 ? -0.382 3.601 3.101 1.00 96.06 101 THR A C 1
ATOM 773 O O . THR A 1 101 ? 0.423 3.598 2.177 1.00 96.06 101 THR A O 1
ATOM 776 N N . LEU A 1 102 ? -0.057 3.998 4.336 1.00 96.19 102 LEU A N 1
ATOM 777 C CA . LEU A 1 102 ? 1.262 4.538 4.672 1.00 96.19 102 LEU A CA 1
ATOM 778 C C . LEU A 1 102 ? 2.380 3.540 4.363 1.00 96.19 102 LEU A C 1
ATOM 780 O O . LEU A 1 102 ? 3.354 3.894 3.700 1.00 96.19 102 LEU A O 1
ATOM 784 N N . ILE A 1 103 ? 2.224 2.291 4.805 1.00 96.62 103 ILE A N 1
ATOM 785 C CA . ILE A 1 103 ? 3.236 1.259 4.573 1.00 96.62 103 ILE A CA 1
ATOM 786 C C . ILE A 1 103 ? 3.252 0.822 3.111 1.00 96.62 103 ILE A C 1
ATOM 788 O O . ILE A 1 103 ? 4.322 0.769 2.509 1.00 96.62 103 ILE A O 1
ATOM 792 N N . TYR A 1 104 ? 2.086 0.536 2.527 1.00 95.38 104 TYR A N 1
ATOM 793 C CA . TYR A 1 104 ? 1.999 0.033 1.159 1.00 95.38 104 TYR A CA 1
ATOM 794 C C . TYR A 1 104 ? 2.525 1.053 0.152 1.00 95.38 104 TYR A C 1
ATOM 796 O O . TYR A 1 104 ? 3.375 0.716 -0.663 1.00 95.38 104 TYR A O 1
ATOM 804 N N . VAL A 1 105 ? 2.064 2.306 0.221 1.00 93.62 105 VAL A N 1
ATOM 805 C CA . VAL A 1 105 ? 2.485 3.358 -0.715 1.00 93.62 105 VAL A CA 1
ATOM 806 C C . VAL A 1 105 ? 3.952 3.705 -0.505 1.00 93.62 105 VAL A C 1
ATOM 808 O O . VAL A 1 105 ? 4.671 3.849 -1.491 1.00 93.62 105 VAL A O 1
ATOM 811 N N . GLY A 1 106 ? 4.419 3.789 0.745 1.00 92.75 106 GLY A N 1
ATOM 812 C CA . GLY A 1 106 ? 5.830 4.036 1.041 1.00 92.75 106 GLY A CA 1
ATOM 813 C C . GLY A 1 106 ? 6.733 2.957 0.442 1.00 92.75 106 GLY A C 1
ATOM 814 O O . GLY A 1 106 ? 7.691 3.269 -0.264 1.00 92.75 106 GLY A O 1
ATOM 815 N N . PHE A 1 107 ? 6.381 1.687 0.656 1.00 93.38 107 PHE A N 1
ATOM 816 C CA . PHE A 1 107 ? 7.133 0.559 0.120 1.00 93.38 107 PHE A CA 1
ATOM 817 C C . PHE A 1 107 ? 7.043 0.476 -1.407 1.00 93.38 107 PHE A C 1
ATOM 819 O O . PHE A 1 107 ? 8.067 0.339 -2.066 1.00 93.38 107 PHE A O 1
ATOM 826 N N . ALA A 1 108 ? 5.841 0.588 -1.977 1.00 92.06 108 ALA A N 1
ATOM 827 C CA . ALA A 1 108 ? 5.629 0.540 -3.421 1.00 92.06 108 ALA A CA 1
ATOM 828 C C . ALA A 1 108 ? 6.404 1.651 -4.132 1.00 92.06 108 ALA A C 1
ATOM 830 O O . ALA A 1 108 ? 7.107 1.385 -5.097 1.00 92.06 108 ALA A O 1
ATOM 831 N N . SER A 1 109 ? 6.354 2.880 -3.613 1.00 89.75 109 SER A N 1
ATOM 832 C CA . SER A 1 109 ? 7.099 4.013 -4.175 1.00 89.75 109 SER A CA 1
ATOM 833 C C . SER A 1 109 ? 8.604 3.769 -4.137 1.00 89.75 109 SER A C 1
ATOM 835 O O . SER A 1 109 ? 9.294 4.013 -5.124 1.00 89.75 109 SER A O 1
ATOM 837 N N . LEU A 1 110 ? 9.115 3.262 -3.011 1.00 89.56 110 LEU A N 1
ATOM 838 C CA . LEU A 1 110 ? 10.531 2.943 -2.864 1.00 89.56 110 LEU A CA 1
ATOM 839 C C . LEU A 1 110 ? 10.953 1.837 -3.835 1.00 89.56 110 LEU A C 1
ATOM 841 O O . LEU A 1 110 ? 11.955 1.990 -4.525 1.00 89.56 110 LEU A O 1
ATOM 845 N N . TRP A 1 111 ? 10.178 0.759 -3.931 1.00 90.00 111 TRP A N 1
ATOM 846 C CA . TRP A 1 111 ? 10.510 -0.379 -4.782 1.00 90.00 111 TRP A CA 1
ATOM 847 C C . TRP A 1 111 ? 10.413 -0.043 -6.272 1.00 90.00 111 TRP A C 1
ATOM 849 O O . TRP A 1 111 ? 11.350 -0.301 -7.018 1.00 90.00 111 TRP A O 1
ATOM 859 N N . ILE A 1 112 ? 9.336 0.620 -6.700 1.00 86.38 112 ILE A N 1
ATOM 860 C CA . ILE A 1 112 ? 9.172 1.082 -8.087 1.00 86.38 112 ILE A CA 1
ATOM 861 C C . ILE A 1 112 ? 10.299 2.054 -8.461 1.00 86.38 112 ILE A C 1
ATOM 863 O O . ILE A 1 112 ? 10.814 2.012 -9.578 1.00 86.38 112 ILE A O 1
ATOM 867 N N . SER A 1 113 ? 10.722 2.914 -7.529 1.00 83.50 113 SER A N 1
ATOM 868 C CA . SER A 1 113 ? 11.872 3.797 -7.742 1.00 83.50 113 SER A CA 1
ATOM 869 C C . SER A 1 113 ? 13.164 3.001 -7.941 1.00 83.50 113 SER A C 1
ATOM 871 O O . SER A 1 113 ? 13.921 3.305 -8.857 1.00 83.50 113 SER A O 1
ATOM 873 N N . LEU A 1 114 ? 13.402 1.942 -7.162 1.00 83.88 114 LEU A N 1
ATOM 874 C CA . LEU A 1 114 ? 14.563 1.066 -7.358 1.00 83.88 114 LEU A CA 1
ATOM 875 C C . LEU A 1 114 ? 14.512 0.334 -8.705 1.00 83.88 114 LEU A C 1
ATOM 877 O O . LEU A 1 114 ? 15.503 0.357 -9.435 1.00 83.88 114 LEU A O 1
ATOM 881 N N . ASP A 1 115 ? 13.361 -0.234 -9.071 1.00 81.81 115 ASP A N 1
ATOM 882 C CA . ASP A 1 115 ? 13.185 -0.952 -10.341 1.00 81.81 115 ASP A CA 1
ATOM 883 C C . ASP A 1 115 ? 13.378 -0.032 -11.562 1.00 81.81 115 ASP A C 1
ATOM 885 O O . ASP A 1 115 ? 13.798 -0.473 -12.632 1.00 81.81 115 ASP A O 1
ATOM 889 N N . THR A 1 116 ? 13.088 1.261 -11.407 1.00 72.62 116 THR A N 1
ATOM 890 C CA . THR A 1 116 ? 13.231 2.270 -12.469 1.00 72.62 116 THR A CA 1
ATOM 891 C C . THR A 1 116 ? 14.491 3.132 -12.333 1.00 72.62 116 THR A C 1
ATOM 893 O O . THR A 1 116 ? 14.679 4.056 -13.122 1.00 72.62 116 THR A O 1
ATOM 896 N N . GLN A 1 117 ? 15.355 2.871 -11.342 1.00 72.25 117 GLN A N 1
ATOM 897 C CA . GLN A 1 117 ? 16.467 3.749 -10.929 1.00 72.25 117 GLN A CA 1
ATOM 898 C C . GLN A 1 117 ? 16.068 5.229 -10.724 1.00 72.25 117 GLN A C 1
ATOM 900 O O . GLN A 1 117 ? 16.866 6.142 -10.925 1.00 72.25 117 GLN A O 1
ATOM 905 N N . GLY A 1 118 ? 14.819 5.484 -10.330 1.00 61.09 118 GLY A N 1
ATOM 906 C CA . GLY A 1 118 ? 14.254 6.824 -10.159 1.00 61.09 118 GLY A CA 1
ATOM 907 C C . GLY A 1 118 ? 13.700 7.450 -11.443 1.00 61.09 118 GLY A C 1
ATOM 908 O O . GLY A 1 118 ? 13.205 8.576 -11.408 1.00 61.09 118 GLY A O 1
ATOM 909 N N . PHE A 1 119 ? 13.725 6.734 -12.570 1.00 60.19 119 PHE A N 1
ATOM 910 C CA . PHE A 1 119 ? 13.198 7.185 -13.858 1.00 60.19 119 PHE A CA 1
ATOM 911 C C . PHE A 1 119 ? 11.799 6.618 -14.112 1.00 60.19 119 PHE A C 1
ATOM 913 O O . PHE A 1 119 ? 11.567 5.804 -15.009 1.00 60.19 119 PHE A O 1
ATOM 920 N N . SER A 1 120 ? 10.841 7.070 -13.303 1.00 51.66 120 SER A N 1
ATOM 921 C CA . SER A 1 120 ? 9.421 6.817 -13.556 1.00 51.66 120 SER A CA 1
ATOM 922 C C . SER A 1 120 ? 8.978 7.537 -14.844 1.00 51.66 120 SER A C 1
ATOM 924 O O . SER A 1 120 ? 9.446 8.651 -15.098 1.00 51.66 120 SER A O 1
ATOM 926 N N . PRO A 1 121 ? 8.089 6.945 -15.663 1.00 50.78 121 PRO A N 1
ATOM 927 C CA . PRO A 1 121 ? 7.562 7.614 -16.846 1.00 50.78 121 PRO A CA 1
ATOM 928 C C . PRO A 1 121 ? 6.741 8.844 -16.429 1.00 50.78 121 PRO A C 1
ATOM 930 O O . PRO A 1 121 ? 5.799 8.725 -15.648 1.00 50.78 121 PRO A O 1
ATOM 933 N N . SER A 1 122 ? 7.128 10.016 -16.936 1.00 51.69 122 SER A N 1
ATOM 934 C CA . SER A 1 122 ? 6.277 11.211 -16.996 1.00 51.69 122 SER A CA 1
ATOM 935 C C . SER A 1 122 ? 5.349 11.142 -18.197 1.00 51.69 122 SER A C 1
ATOM 937 O O . SER A 1 122 ? 5.890 10.813 -19.281 1.00 51.69 122 SER A O 1
#

pLDDT: mean 83.24, std 12.76, range [50.78, 97.25]

Organism: NCBI:txid398843

Foldseek 3Di:
DDPVVVVVVVVCVVVLLVVLLVLLQVLLVVLQVQLVVQAPQDDPLLLDACVPRPVPDDATDPSNVVSLVVSLVVLVVVLVVCVVVDVVCVSSSVSNNVSNCVNNVVSNVVVVCVSNVNRHPD